Protein AF-A0A522VZS4-F1 (afdb_monomer_lite)

Sequence (72 aa):
FVDPAHEGRGHGRRLHDAMVAWLWSSGLRRLWLTTEAGTRAQHFYEAAGWKIRSRLPSGELIFELHAADRSP

Radius of gyration: 12.89 Å; chains: 1; bounding box: 36×23×33 Å

Secondary structure (DSSP, 8-state):
---GGGTTSSHHHHHHHHHHHHHHHTT-SEEEEEE-TTSHHHHHHHHTT-EEEEE-TTSPEEEEEEGGG---

Structure (mmCIF, N/CA/C/O backbone):
data_AF-A0A522VZS4-F1
#
_entry.id   AF-A0A522VZS4-F1
#
loop_
_atom_site.group_PDB
_atom_site.id
_atom_site.type_symbol
_atom_site.label_atom_id
_atom_site.label_alt_id
_atom_site.label_comp_id
_atom_site.label_asym_id
_atom_site.label_entity_id
_atom_site.label_seq_id
_atom_site.pdbx_PDB_ins_code
_atom_site.Cartn_x
_atom_site.Cartn_y
_atom_site.Cartn_z
_atom_site.occupancy
_atom_site.B_iso_or_equiv
_atom_site.auth_seq_id
_atom_site.auth_comp_id
_atom_site.auth_asym_id
_atom_site.auth_atom_id
_atom_site.pdbx_PDB_model_num
ATOM 1 N N . PHE A 1 1 ? 2.355 -9.658 -6.579 1.00 53.28 1 PHE A N 1
ATOM 2 C CA . PHE A 1 1 ? 2.732 -9.829 -7.994 1.00 53.28 1 PHE A CA 1
ATOM 3 C C . PHE A 1 1 ? 1.520 -10.416 -8.700 1.00 53.28 1 PHE A C 1
ATOM 5 O O . PHE A 1 1 ? 1.063 -11.472 -8.283 1.00 53.28 1 PHE A O 1
ATOM 12 N N . VAL A 1 2 ? 0.907 -9.684 -9.631 1.00 55.62 2 VAL A N 1
ATOM 13 C CA . VAL A 1 2 ? -0.158 -10.235 -10.484 1.00 55.62 2 VAL A CA 1
ATOM 14 C C . VAL A 1 2 ? 0.531 -10.696 -11.754 1.00 55.62 2 VAL A C 1
ATOM 16 O O . VAL A 1 2 ? 1.369 -9.966 -12.276 1.00 55.62 2 VAL A O 1
ATOM 19 N N . ASP A 1 3 ? 0.219 -11.907 -12.196 1.00 52.50 3 ASP A N 1
ATOM 20 C CA . ASP A 1 3 ? 0.719 -12.438 -13.457 1.00 52.50 3 ASP A CA 1
ATOM 21 C C . ASP A 1 3 ? 0.410 -11.451 -14.607 1.00 52.50 3 ASP A C 1
ATOM 23 O O . ASP A 1 3 ? -0.747 -11.021 -14.714 1.00 52.50 3 ASP A O 1
ATOM 27 N N . PRO A 1 4 ? 1.394 -11.090 -15.456 1.00 56.50 4 PRO A N 1
ATOM 28 C CA . PRO A 1 4 ? 1.205 -10.180 -16.584 1.00 56.50 4 PRO A CA 1
ATOM 29 C C . PRO A 1 4 ? 0.017 -10.512 -17.490 1.00 56.50 4 PRO A C 1
ATOM 31 O O . PRO A 1 4 ? -0.650 -9.606 -17.989 1.00 56.50 4 PRO A O 1
ATOM 34 N N . ALA A 1 5 ? -0.317 -11.795 -17.647 1.00 56.00 5 ALA A N 1
ATOM 35 C CA . ALA A 1 5 ? -1.448 -12.251 -18.452 1.00 56.00 5 ALA A CA 1
ATOM 36 C C . ALA A 1 5 ? -2.826 -11.908 -17.845 1.00 56.00 5 ALA A C 1
ATOM 38 O O . ALA A 1 5 ? -3.848 -12.013 -18.524 1.00 56.00 5 ALA A O 1
ATOM 39 N N . HIS A 1 6 ? -2.874 -11.487 -16.578 1.00 55.62 6 HIS A N 1
ATOM 40 C CA . HIS A 1 6 ? -4.097 -11.139 -15.844 1.00 55.62 6 HIS A CA 1
ATOM 41 C C . HIS A 1 6 ? -4.172 -9.646 -15.485 1.00 55.62 6 HIS A C 1
ATOM 43 O O . HIS A 1 6 ? -5.034 -9.216 -14.706 1.00 55.62 6 HIS A O 1
ATOM 49 N N . GLU A 1 7 ? -3.276 -8.842 -16.052 1.00 56.12 7 GLU A N 1
ATOM 50 C CA . GLU A 1 7 ? -3.242 -7.396 -15.869 1.00 56.12 7 GLU A CA 1
ATOM 51 C C . GLU A 1 7 ? -4.409 -6.694 -16.578 1.00 56.12 7 GLU A C 1
ATOM 53 O O . GLU A 1 7 ? -5.027 -7.219 -17.501 1.00 56.12 7 GLU A O 1
ATOM 58 N N . GLY A 1 8 ? -4.782 -5.505 -16.096 1.00 60.56 8 GLY A N 1
ATOM 59 C CA . GLY A 1 8 ? -5.843 -4.690 -16.707 1.00 60.56 8 GLY A CA 1
ATOM 60 C C . GLY A 1 8 ? -7.283 -5.164 -16.465 1.00 60.56 8 GLY A C 1
ATOM 61 O O . GLY A 1 8 ? -8.218 -4.461 -16.829 1.00 60.56 8 GLY A O 1
ATOM 62 N N . ARG A 1 9 ? -7.496 -6.306 -15.797 1.00 63.16 9 ARG A N 1
ATOM 63 C CA . ARG A 1 9 ? -8.837 -6.853 -15.483 1.00 63.16 9 ARG A CA 1
ATOM 64 C C . ARG A 1 9 ? -9.351 -6.534 -14.072 1.00 63.16 9 ARG A C 1
ATOM 66 O O . ARG A 1 9 ? -10.323 -7.117 -13.605 1.00 63.16 9 ARG A O 1
ATOM 73 N N . GLY A 1 10 ? -8.673 -5.643 -13.348 1.00 71.38 10 GLY A N 1
ATOM 74 C CA . GLY A 1 10 ? -9.082 -5.211 -12.004 1.00 71.38 10 GLY A CA 1
ATOM 75 C C . GLY A 1 10 ? -8.822 -6.214 -10.868 1.00 71.38 10 GLY A C 1
ATOM 76 O O . GLY A 1 10 ? -9.082 -5.891 -9.711 1.00 71.38 10 GLY A O 1
ATOM 77 N N . HIS A 1 11 ? -8.260 -7.400 -11.139 1.00 78.00 11 HIS A N 1
ATOM 78 C CA . HIS A 1 11 ? -7.954 -8.399 -10.102 1.00 78.00 11 HIS A CA 1
ATOM 79 C C . HIS A 1 11 ? -6.960 -7.886 -9.051 1.00 78.00 11 HIS A C 1
ATOM 81 O O . HIS A 1 11 ? -7.187 -8.068 -7.857 1.00 78.00 11 HIS A O 1
ATOM 87 N N . GLY A 1 12 ? -5.904 -7.184 -9.481 1.00 80.81 12 GLY A N 1
ATOM 88 C CA . GLY A 1 12 ? -4.929 -6.581 -8.566 1.00 80.81 12 GLY A CA 1
ATOM 89 C C . GLY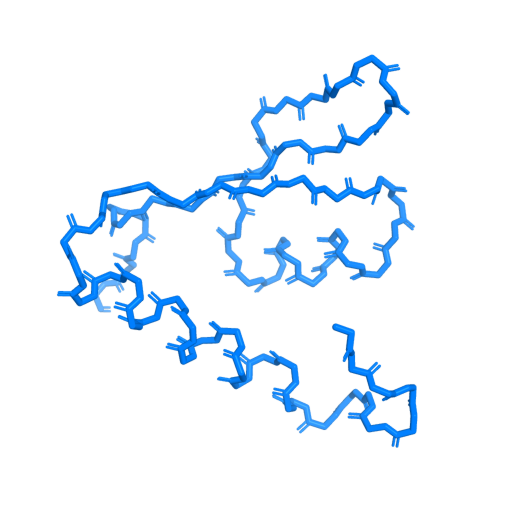 A 1 12 ? -5.557 -5.551 -7.627 1.00 80.81 12 GLY A C 1
ATOM 90 O O . GLY A 1 12 ? -5.275 -5.562 -6.432 1.00 80.81 12 GLY A O 1
ATOM 91 N N . ARG A 1 13 ? -6.475 -4.722 -8.142 1.00 85.56 13 ARG A N 1
ATOM 92 C CA . ARG A 1 13 ? -7.211 -3.742 -7.336 1.00 85.56 13 ARG A CA 1
ATOM 93 C C . ARG A 1 13 ? -8.141 -4.422 -6.330 1.00 85.56 13 ARG A C 1
ATOM 95 O O . ARG A 1 13 ? -8.105 -4.073 -5.163 1.00 85.56 13 ARG A O 1
ATOM 102 N N . ARG A 1 14 ? -8.890 -5.451 -6.741 1.00 87.56 14 ARG A N 1
ATOM 103 C CA . ARG A 1 14 ? -9.790 -6.195 -5.838 1.00 87.56 14 ARG A CA 1
ATOM 104 C C . ARG A 1 14 ? -9.049 -6.896 -4.699 1.00 87.56 14 ARG A C 1
ATOM 106 O O . ARG A 1 14 ? -9.512 -6.862 -3.564 1.00 87.56 14 ARG A O 1
ATOM 113 N N . LEU A 1 15 ? -7.913 -7.534 -4.995 1.00 89.25 15 LEU A N 1
ATOM 114 C CA . LEU A 1 15 ? -7.073 -8.167 -3.971 1.00 89.25 15 LEU A CA 1
ATOM 115 C C . LEU A 1 15 ? -6.509 -7.130 -2.999 1.00 89.25 15 LEU A C 1
ATOM 117 O O . LEU A 1 15 ? -6.525 -7.341 -1.789 1.00 89.25 15 LEU A O 1
ATOM 121 N N . HIS A 1 16 ? -6.042 -6.004 -3.533 1.00 92.12 16 HIS A N 1
ATOM 122 C CA . HIS A 1 16 ? -5.553 -4.891 -2.733 1.00 92.12 16 HIS A CA 1
ATOM 123 C C . HIS A 1 16 ? -6.642 -4.308 -1.827 1.00 92.12 16 HIS A C 1
ATOM 125 O O . HIS A 1 16 ? -6.417 -4.205 -0.624 1.00 92.12 16 HIS A O 1
ATOM 131 N N . ASP A 1 17 ? -7.831 -4.023 -2.360 1.00 91.12 17 ASP A N 1
ATOM 132 C CA . ASP A 1 17 ? -8.956 -3.491 -1.588 1.00 91.12 17 ASP A CA 1
ATOM 133 C C . ASP A 1 17 ? -9.358 -4.458 -0.460 1.00 91.12 17 ASP A C 1
ATOM 135 O O . ASP A 1 17 ? -9.578 -4.028 0.674 1.00 91.12 17 ASP A O 1
ATOM 139 N N . ALA A 1 18 ? -9.389 -5.770 -0.735 1.00 92.44 18 ALA A N 1
ATOM 140 C CA . ALA A 1 18 ? -9.679 -6.796 0.267 1.00 92.44 18 ALA A CA 1
ATOM 141 C C . ALA A 1 18 ? -8.605 -6.861 1.367 1.00 92.44 18 ALA A C 1
ATOM 143 O O . ALA A 1 18 ? -8.937 -6.882 2.553 1.00 92.44 18 ALA A O 1
ATOM 144 N N . MET A 1 19 ? -7.322 -6.837 0.989 1.00 94.00 19 MET A N 1
ATOM 145 C CA . MET A 1 19 ? -6.196 -6.792 1.928 1.00 94.00 19 MET A CA 1
ATOM 146 C C . MET A 1 19 ? -6.274 -5.549 2.821 1.00 94.00 19 MET A C 1
ATOM 148 O O . MET A 1 19 ? -6.165 -5.652 4.041 1.00 94.00 19 MET A O 1
ATOM 152 N N . VAL A 1 20 ? -6.491 -4.376 2.227 1.00 94.31 20 VAL A N 1
ATOM 153 C CA . VAL A 1 20 ? -6.598 -3.105 2.948 1.00 94.31 20 VAL A CA 1
ATOM 154 C C . VAL A 1 20 ? -7.798 -3.127 3.895 1.00 94.31 20 VAL A C 1
ATOM 156 O O . VAL A 1 20 ? -7.648 -2.798 5.068 1.00 94.31 20 VAL A O 1
ATOM 159 N N . ALA A 1 21 ? -8.974 -3.568 3.438 1.00 93.44 21 ALA A N 1
ATOM 160 C CA . ALA A 1 21 ? -10.164 -3.696 4.281 1.00 93.44 21 ALA A CA 1
ATOM 161 C C . ALA A 1 21 ? -9.937 -4.627 5.481 1.00 93.44 21 ALA A C 1
ATOM 163 O O . ALA A 1 21 ? -10.299 -4.269 6.603 1.00 93.44 21 ALA A O 1
ATOM 164 N N . TRP A 1 22 ? -9.291 -5.775 5.264 1.00 94.69 22 TRP A N 1
ATOM 165 C CA . TRP A 1 22 ? -8.945 -6.706 6.335 1.00 94.69 22 TRP A CA 1
ATOM 166 C C . TRP A 1 22 ? -7.981 -6.079 7.351 1.00 94.69 22 TRP A C 1
ATOM 168 O O . TRP A 1 22 ? -8.256 -6.101 8.550 1.00 94.69 22 TRP A O 1
ATOM 178 N N . LEU A 1 23 ? -6.908 -5.429 6.892 1.00 94.31 23 LEU A N 1
ATOM 179 C CA . LEU A 1 23 ? -5.941 -4.757 7.768 1.00 94.31 23 LEU A CA 1
ATOM 180 C C . LEU A 1 23 ? -6.589 -3.656 8.622 1.00 94.31 23 LEU A C 1
ATOM 182 O O . LEU A 1 23 ? -6.235 -3.478 9.787 1.00 94.31 23 LEU A O 1
ATOM 186 N N . TRP A 1 24 ? -7.578 -2.950 8.075 1.00 94.31 24 TRP A N 1
ATOM 187 C CA . TRP A 1 24 ? -8.362 -1.983 8.839 1.00 94.31 24 TRP A CA 1
ATOM 188 C C . TRP A 1 24 ? -9.322 -2.614 9.835 1.00 94.31 24 TRP A C 1
ATOM 190 O O . TRP A 1 24 ? -9.468 -2.085 10.934 1.00 94.31 24 TRP A O 1
ATOM 200 N N . SER A 1 25 ? -9.941 -3.748 9.496 1.00 93.88 25 SER A N 1
ATOM 201 C CA . SER A 1 25 ? -10.786 -4.484 10.445 1.00 93.88 25 SER A CA 1
ATOM 202 C C . SER A 1 25 ? -10.008 -4.948 11.684 1.00 93.88 25 SER A C 1
ATOM 204 O O . SER A 1 25 ? -10.581 -5.059 12.763 1.00 93.88 25 SER A O 1
ATOM 206 N N . SER A 1 26 ? -8.687 -5.103 11.557 1.00 94.81 26 SER A N 1
ATOM 207 C CA . SER A 1 26 ? -7.767 -5.399 12.661 1.00 94.81 26 SER A CA 1
ATOM 208 C C . SER A 1 26 ? -7.425 -4.183 13.540 1.00 94.81 26 SER A C 1
ATOM 210 O O . SER A 1 26 ? -6.596 -4.295 14.439 1.00 94.81 26 SER A O 1
ATOM 212 N N . GLY A 1 27 ? -8.019 -3.009 13.293 1.00 93.81 27 GLY A N 1
ATOM 213 C CA . GLY A 1 27 ? -7.839 -1.804 14.114 1.00 93.81 27 GLY A CA 1
ATOM 214 C C . GLY A 1 27 ? -6.580 -0.986 13.806 1.00 93.81 27 GLY A C 1
ATOM 215 O O . GLY A 1 27 ? -6.229 -0.078 14.565 1.00 93.81 27 GLY A O 1
ATOM 216 N N . LEU A 1 28 ? -5.886 -1.270 12.699 1.00 94.38 28 LEU A N 1
ATOM 217 C CA . LEU A 1 28 ? -4.723 -0.485 12.287 1.00 94.38 28 LEU A CA 1
ATOM 218 C C . LEU A 1 28 ? -5.146 0.934 11.878 1.00 94.38 28 LEU A C 1
ATOM 220 O O . LEU A 1 28 ? -6.185 1.144 11.263 1.00 94.38 28 LEU A O 1
ATOM 224 N N . ARG A 1 29 ? -4.320 1.933 12.205 1.00 94.31 29 ARG A N 1
ATOM 225 C CA . ARG A 1 29 ? -4.573 3.344 11.840 1.00 94.31 29 ARG A CA 1
ATOM 226 C C . ARG A 1 29 ? -3.732 3.829 10.663 1.00 94.31 29 ARG A C 1
ATOM 228 O O . ARG A 1 29 ? -4.069 4.834 10.039 1.00 94.31 29 ARG A O 1
ATOM 235 N N . ARG A 1 30 ? -2.641 3.117 10.380 1.00 95.94 30 ARG A N 1
ATOM 236 C CA . ARG A 1 30 ? -1.662 3.427 9.342 1.00 95.94 30 ARG A CA 1
ATOM 237 C C . ARG A 1 30 ? -1.156 2.133 8.723 1.00 95.94 30 ARG A C 1
ATOM 239 O O . ARG A 1 30 ? -0.757 1.231 9.456 1.00 95.94 30 ARG A O 1
ATOM 246 N N . LEU A 1 31 ? -1.135 2.082 7.399 1.00 96.56 31 LEU A N 1
ATOM 247 C CA . LEU A 1 31 ? -0.427 1.069 6.621 1.00 96.56 31 LEU A CA 1
ATOM 248 C C . LEU A 1 31 ? 0.710 1.757 5.885 1.00 96.56 31 LEU A C 1
ATOM 250 O O . LEU A 1 31 ? 0.591 2.926 5.515 1.00 96.56 31 LEU A O 1
ATOM 254 N N . TRP A 1 32 ? 1.800 1.035 5.675 1.00 96.75 32 TRP A N 1
ATOM 255 C CA . TRP A 1 32 ? 2.937 1.538 4.926 1.00 96.75 32 TRP A CA 1
ATOM 256 C C . TRP A 1 32 ? 3.584 0.414 4.126 1.00 96.75 32 TRP A C 1
ATOM 258 O O . TRP A 1 32 ? 3.443 -0.762 4.464 1.00 96.75 32 TRP A O 1
ATOM 268 N N . LEU A 1 33 ? 4.254 0.791 3.045 1.00 96.00 33 LEU A N 1
ATOM 269 C CA . LEU A 1 33 ? 5.029 -0.104 2.194 1.00 96.00 33 LEU A CA 1
ATOM 270 C C . LEU A 1 33 ? 6.123 0.686 1.484 1.00 96.00 33 LEU A C 1
ATOM 272 O O . LEU A 1 33 ? 6.077 1.919 1.444 1.00 96.00 33 LEU A O 1
ATOM 276 N N . THR A 1 34 ? 7.074 -0.024 0.889 1.00 96.31 34 THR A N 1
ATOM 277 C CA . THR A 1 34 ? 8.015 0.560 -0.064 1.00 96.31 34 THR A CA 1
ATOM 278 C C . THR A 1 34 ? 7.774 0.022 -1.465 1.00 96.31 34 THR A C 1
ATOM 280 O O . THR A 1 34 ? 7.243 -1.076 -1.656 1.00 96.31 34 THR A O 1
ATOM 283 N N . THR A 1 35 ? 8.119 0.818 -2.470 1.00 94.75 35 THR A N 1
ATOM 284 C CA . THR A 1 35 ? 8.126 0.367 -3.860 1.00 94.75 35 THR A CA 1
ATOM 285 C C . THR A 1 35 ? 9.185 1.115 -4.658 1.00 94.75 35 THR A C 1
ATOM 287 O O . THR A 1 35 ? 9.521 2.258 -4.349 1.00 94.75 35 THR A O 1
ATOM 290 N N . GLU A 1 36 ? 9.718 0.482 -5.694 1.00 95.19 36 GLU A N 1
ATOM 291 C CA . GLU A 1 36 ? 10.679 1.117 -6.588 1.00 95.19 36 GLU A CA 1
ATOM 292 C C . GLU A 1 36 ? 10.019 2.259 -7.382 1.00 95.19 36 GLU A C 1
ATOM 294 O O . GLU A 1 36 ? 8.896 2.132 -7.887 1.00 95.19 36 GLU A O 1
ATOM 299 N N . ALA A 1 37 ? 10.723 3.388 -7.486 1.00 94.69 37 ALA A N 1
ATOM 300 C CA . ALA A 1 37 ? 10.262 4.559 -8.225 1.00 94.69 37 ALA A CA 1
ATOM 301 C C . ALA A 1 37 ? 10.237 4.307 -9.743 1.00 94.69 37 ALA A C 1
ATOM 303 O O . ALA A 1 37 ? 11.071 3.587 -10.278 1.00 94.69 37 ALA A O 1
ATOM 304 N N . GLY A 1 38 ? 9.306 4.941 -10.455 1.00 92.44 38 GLY A N 1
ATOM 305 C CA . GLY A 1 38 ? 9.151 4.813 -11.906 1.00 92.44 38 GLY A CA 1
ATOM 306 C C . GLY A 1 38 ? 8.537 3.484 -12.354 1.00 92.44 38 GLY A C 1
ATOM 307 O O . GLY A 1 38 ? 8.472 3.211 -13.551 1.00 92.44 38 GLY A O 1
ATOM 308 N N . THR A 1 39 ? 8.075 2.651 -11.418 1.00 91.44 39 THR A N 1
ATOM 309 C CA . THR A 1 39 ? 7.478 1.353 -11.735 1.00 91.44 39 THR A CA 1
ATOM 310 C C . THR A 1 39 ? 5.962 1.425 -11.859 1.00 91.44 39 THR A C 1
ATOM 312 O O . THR A 1 39 ? 5.283 2.302 -11.326 1.00 91.44 39 THR A O 1
ATOM 315 N N . ARG A 1 40 ? 5.386 0.406 -12.496 1.00 88.94 40 ARG A N 1
ATOM 316 C CA . ARG A 1 40 ? 3.933 0.194 -12.510 1.00 88.94 40 ARG A CA 1
ATOM 317 C C . ARG A 1 40 ? 3.343 0.032 -11.104 1.00 88.94 40 ARG A C 1
ATOM 319 O O . ARG A 1 40 ? 2.186 0.3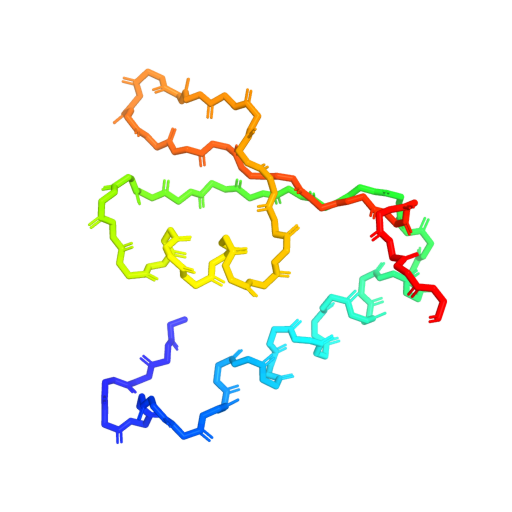82 -10.893 1.00 88.94 40 ARG A O 1
ATOM 326 N N . ALA A 1 41 ? 4.122 -0.487 -10.152 1.00 89.75 41 ALA A N 1
ATOM 327 C CA . ALA A 1 41 ? 3.692 -0.620 -8.766 1.00 89.75 41 ALA A CA 1
ATOM 328 C C . ALA A 1 41 ? 3.521 0.752 -8.098 1.00 89.75 41 ALA A C 1
ATOM 330 O O . ALA A 1 41 ? 2.519 0.952 -7.415 1.00 89.75 41 ALA A O 1
ATOM 331 N N . GLN A 1 42 ? 4.414 1.715 -8.370 1.00 93.56 42 GLN A N 1
ATOM 332 C CA . GLN A 1 42 ? 4.239 3.102 -7.927 1.00 93.56 42 GLN A CA 1
ATOM 333 C C . GLN A 1 42 ? 2.882 3.655 -8.383 1.00 93.56 42 GLN A C 1
ATOM 335 O O . GLN A 1 42 ? 2.063 4.029 -7.544 1.00 93.56 42 GLN A O 1
ATOM 340 N N . HIS A 1 43 ? 2.610 3.633 -9.692 1.00 91.75 43 HIS A N 1
ATOM 341 C CA . HIS A 1 43 ? 1.350 4.151 -10.236 1.00 91.75 43 HIS A CA 1
ATOM 342 C C . HIS A 1 43 ? 0.126 3.409 -9.680 1.00 91.75 43 HIS A C 1
ATOM 344 O O . HIS A 1 43 ? -0.917 4.015 -9.444 1.00 91.75 43 HIS A O 1
ATOM 350 N N . PHE A 1 44 ? 0.242 2.098 -9.445 1.00 91.69 44 PHE A N 1
ATOM 351 C CA . PHE A 1 44 ? -0.818 1.305 -8.828 1.00 91.69 44 PHE A CA 1
ATOM 352 C C . PHE A 1 44 ? -1.145 1.782 -7.407 1.00 91.69 44 PHE A C 1
ATOM 354 O O . PHE A 1 44 ? -2.320 1.963 -7.088 1.00 91.69 44 PHE A O 1
ATOM 361 N N . TYR A 1 45 ? -0.136 2.004 -6.559 1.00 93.38 45 TYR A N 1
ATOM 362 C CA . TYR A 1 45 ? -0.356 2.457 -5.184 1.00 93.38 45 TYR A CA 1
ATOM 363 C C . TYR A 1 45 ? -0.863 3.901 -5.124 1.00 93.38 45 TYR A C 1
ATOM 365 O O . TYR A 1 45 ? -1.801 4.174 -4.376 1.00 93.38 45 TYR A O 1
ATOM 373 N N . GLU A 1 46 ? -0.338 4.801 -5.957 1.00 93.81 46 GLU A N 1
ATOM 374 C CA . GLU A 1 46 ? -0.864 6.167 -6.092 1.00 93.81 46 GLU A CA 1
ATOM 375 C C . GLU A 1 46 ? -2.348 6.154 -6.502 1.00 93.81 46 GLU A C 1
ATOM 377 O O . GLU A 1 46 ? -3.183 6.775 -5.844 1.00 93.81 46 GLU A O 1
ATOM 382 N N . ALA A 1 47 ? -2.716 5.364 -7.519 1.00 92.25 47 ALA A N 1
ATOM 383 C CA . ALA A 1 47 ? -4.106 5.210 -7.965 1.00 92.25 47 ALA A CA 1
ATOM 384 C C . ALA A 1 47 ? -5.014 4.504 -6.936 1.00 92.25 47 ALA A C 1
ATOM 386 O O . ALA A 1 47 ? -6.241 4.635 -6.981 1.00 92.25 47 ALA A O 1
ATOM 387 N N . ALA A 1 48 ? -4.430 3.747 -6.006 1.00 91.75 48 ALA A N 1
ATOM 388 C CA . ALA A 1 48 ? -5.127 3.133 -4.880 1.00 91.75 48 ALA A CA 1
ATOM 389 C C . ALA A 1 48 ? -5.209 4.054 -3.642 1.00 91.75 48 ALA A C 1
ATOM 391 O O . ALA A 1 48 ? -5.651 3.609 -2.583 1.00 91.75 48 ALA A O 1
ATOM 392 N N . GLY A 1 49 ? -4.798 5.323 -3.761 1.00 93.44 49 GLY A N 1
ATOM 393 C CA . GLY A 1 49 ? -4.928 6.344 -2.718 1.00 93.44 49 GLY A CA 1
ATOM 394 C C . GLY A 1 49 ? -3.769 6.405 -1.721 1.00 93.44 49 GLY A C 1
ATOM 395 O O . GLY A 1 49 ? -3.864 7.116 -0.721 1.00 93.44 49 GLY A O 1
ATOM 396 N N . TRP A 1 50 ? -2.676 5.680 -1.968 1.00 95.81 50 TRP A N 1
ATOM 397 C CA . TRP A 1 50 ? -1.482 5.761 -1.130 1.00 95.81 50 TRP A CA 1
ATOM 398 C C . TRP A 1 50 ? -0.735 7.062 -1.402 1.00 95.81 50 TRP A C 1
ATOM 400 O O . TRP A 1 50 ? -0.644 7.523 -2.538 1.00 95.81 50 TRP A O 1
ATOM 410 N N . LYS A 1 51 ? -0.151 7.636 -0.350 1.00 96.31 51 LYS A N 1
ATOM 411 C CA . LYS A 1 51 ? 0.597 8.893 -0.424 1.00 96.31 51 LYS A CA 1
ATOM 412 C C . LYS A 1 51 ? 2.082 8.628 -0.220 1.00 96.31 51 LYS A C 1
ATOM 414 O O . LYS A 1 51 ? 2.460 7.983 0.758 1.00 96.31 51 LYS A O 1
ATOM 419 N N . ILE A 1 52 ? 2.920 9.161 -1.108 1.00 96.94 52 ILE A N 1
ATOM 420 C CA . ILE A 1 52 ? 4.375 9.159 -0.918 1.00 96.94 52 ILE A CA 1
ATOM 421 C C . ILE A 1 52 ? 4.699 10.007 0.314 1.00 96.94 52 ILE A C 1
ATOM 423 O O . ILE A 1 52 ? 4.231 11.140 0.442 1.00 96.94 52 ILE A O 1
ATOM 427 N N . ARG A 1 53 ? 5.509 9.465 1.223 1.00 96.50 53 ARG A N 1
ATOM 428 C CA . ARG A 1 53 ? 6.005 10.183 2.404 1.00 96.50 53 ARG A CA 1
ATOM 429 C C . ARG A 1 53 ? 7.457 10.583 2.286 1.00 96.50 53 ARG A C 1
ATOM 431 O O . ARG A 1 53 ? 7.821 11.685 2.681 1.00 96.50 53 ARG A 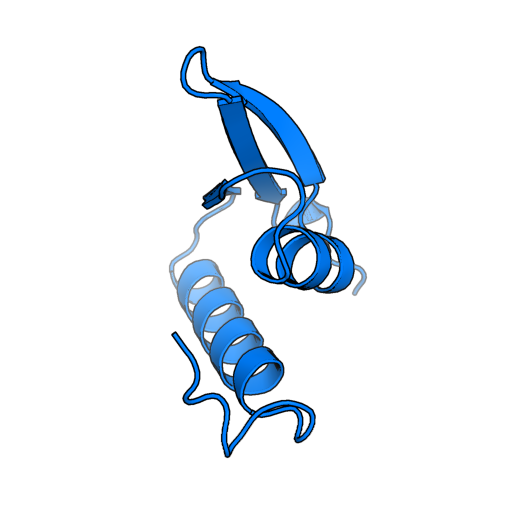O 1
ATOM 438 N N . SER A 1 54 ? 8.279 9.688 1.765 1.00 96.38 54 SER A N 1
ATOM 439 C CA . SER A 1 54 ? 9.712 9.906 1.632 1.00 96.38 54 SER A CA 1
ATOM 440 C C . SER A 1 54 ? 10.308 8.921 0.632 1.00 96.38 54 SER A C 1
ATOM 442 O O . SER A 1 54 ? 9.606 8.095 0.044 1.00 96.38 54 SER A O 1
ATOM 444 N N . ARG A 1 55 ? 11.618 9.031 0.422 1.00 97.19 55 ARG A N 1
ATOM 445 C CA . ARG A 1 55 ? 12.410 8.140 -0.419 1.00 97.19 55 ARG A CA 1
ATOM 446 C C . ARG A 1 55 ? 13.565 7.587 0.410 1.00 97.19 55 ARG A C 1
ATOM 448 O O . ARG A 1 55 ? 14.206 8.337 1.144 1.00 97.19 55 ARG A O 1
ATOM 455 N N . LEU A 1 56 ? 13.813 6.288 0.301 1.00 95.31 56 LEU A N 1
ATOM 456 C CA . LEU A 1 56 ? 14.956 5.620 0.912 1.00 95.31 56 LEU A CA 1
ATOM 457 C C . LEU A 1 56 ? 16.253 5.944 0.151 1.00 95.31 56 LEU A C 1
ATOM 459 O O . LEU A 1 56 ? 16.198 6.250 -1.041 1.00 95.31 56 LEU A O 1
ATOM 463 N N . PRO A 1 57 ? 17.433 5.799 0.783 1.00 96.00 57 PRO A N 1
ATOM 464 C CA . PRO A 1 57 ? 18.718 5.936 0.090 1.00 96.00 57 PRO A CA 1
ATOM 465 C C . PRO A 1 57 ? 18.885 4.980 -1.101 1.00 96.00 57 PRO A C 1
ATOM 467 O O . PRO A 1 57 ? 19.599 5.302 -2.043 1.00 96.00 57 PRO A O 1
ATOM 470 N N . SER A 1 58 ? 18.195 3.832 -1.086 1.00 94.94 58 SER A N 1
ATOM 471 C CA . SER A 1 58 ? 18.145 2.882 -2.207 1.00 94.94 58 SER A CA 1
ATOM 472 C C . SER A 1 58 ? 17.393 3.410 -3.434 1.00 94.94 58 SER A C 1
ATOM 474 O O . SER A 1 58 ? 17.480 2.818 -4.503 1.00 94.94 58 SER A O 1
ATOM 476 N N . GLY A 1 59 ? 16.638 4.502 -3.295 1.00 94.31 59 GLY A N 1
ATOM 477 C CA . GLY A 1 59 ? 15.785 5.055 -4.343 1.00 94.31 59 GLY A CA 1
ATOM 478 C C . GLY A 1 59 ? 14.322 4.612 -4.265 1.00 94.31 59 GLY A C 1
ATOM 479 O O . GLY A 1 59 ? 13.492 5.230 -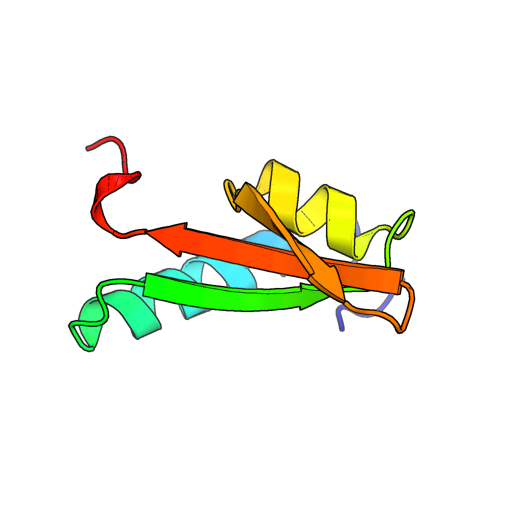4.936 1.00 94.31 59 GLY A O 1
ATOM 480 N N . GLU A 1 60 ? 13.984 3.627 -3.427 1.00 96.25 60 GLU A N 1
ATOM 481 C CA . GLU A 1 60 ? 12.598 3.209 -3.176 1.00 96.25 60 GLU A CA 1
ATOM 482 C C . GLU A 1 60 ? 11.772 4.318 -2.511 1.00 96.25 60 GLU A C 1
ATOM 484 O O . GLU A 1 60 ? 12.260 5.083 -1.679 1.00 96.25 60 GLU A O 1
ATOM 489 N N . LEU A 1 61 ? 10.493 4.393 -2.861 1.00 97.75 61 LEU A N 1
ATOM 490 C CA . LEU A 1 61 ? 9.520 5.313 -2.288 1.00 97.75 61 LEU A CA 1
ATOM 491 C C . LEU A 1 61 ? 8.823 4.661 -1.099 1.00 97.75 61 LEU A C 1
ATOM 493 O O . LEU A 1 61 ? 8.344 3.535 -1.212 1.00 97.75 61 LEU A O 1
ATOM 497 N N . ILE A 1 62 ? 8.711 5.391 0.010 1.00 97.88 62 ILE A N 1
ATOM 498 C CA . ILE A 1 62 ? 7.873 5.012 1.149 1.00 97.88 62 ILE A CA 1
ATOM 499 C C . ILE A 1 62 ? 6.470 5.564 0.918 1.00 97.88 62 ILE A C 1
ATOM 501 O O . ILE A 1 62 ? 6.282 6.778 0.793 1.00 97.88 62 ILE A O 1
ATOM 505 N N . PHE A 1 63 ? 5.489 4.671 0.912 1.00 97.50 63 PHE A N 1
ATOM 506 C CA . PHE A 1 63 ? 4.074 4.987 0.797 1.00 97.50 63 PHE A CA 1
ATOM 507 C C . PHE A 1 63 ? 3.355 4.763 2.118 1.00 97.50 63 PHE A C 1
ATOM 509 O O . PHE A 1 63 ? 3.640 3.806 2.836 1.00 97.50 63 PHE A O 1
ATOM 516 N N . GLU A 1 64 ? 2.361 5.602 2.394 1.00 97.69 64 GLU A N 1
ATOM 517 C CA . GLU A 1 64 ? 1.449 5.422 3.517 1.00 97.69 64 GLU A CA 1
ATOM 518 C C . GLU A 1 64 ? -0.012 5.556 3.101 1.00 97.69 64 GLU A C 1
ATOM 520 O O . GLU A 1 64 ? -0.371 6.371 2.249 1.00 97.69 64 GLU A O 1
ATOM 525 N N . LEU A 1 65 ? -0.859 4.798 3.791 1.00 96.31 65 LEU A N 1
ATOM 526 C CA . LEU A 1 65 ? -2.306 4.942 3.780 1.00 96.31 65 LEU A CA 1
ATOM 527 C C . LEU A 1 65 ? -2.779 5.129 5.223 1.00 96.31 65 LEU A C 1
ATOM 529 O O . LEU A 1 65 ? -2.350 4.401 6.122 1.00 96.31 65 LEU A O 1
ATOM 533 N N . HIS A 1 66 ? -3.648 6.109 5.458 1.00 95.25 66 HIS A N 1
ATOM 534 C CA . HIS A 1 66 ? -4.186 6.410 6.787 1.00 95.25 66 HIS A CA 1
ATOM 535 C C . HIS A 1 66 ? -5.681 6.129 6.806 1.00 95.25 66 HIS A C 1
ATOM 537 O O . HIS A 1 66 ? -6.395 6.505 5.882 1.00 95.25 66 HIS A O 1
ATOM 543 N N . ALA A 1 67 ? -6.179 5.517 7.882 1.00 89.75 67 ALA A N 1
ATOM 544 C CA . ALA A 1 67 ? -7.611 5.238 8.014 1.00 89.75 67 ALA A CA 1
ATOM 545 C C . ALA A 1 67 ? -8.470 6.520 7.962 1.00 89.75 67 ALA A C 1
ATOM 547 O O . ALA A 1 67 ? -9.608 6.476 7.509 1.00 89.75 67 ALA A O 1
ATOM 548 N N . ALA A 1 68 ? -7.900 7.661 8.371 1.00 86.38 68 ALA A N 1
ATOM 549 C CA . ALA A 1 68 ? -8.534 8.979 8.317 1.00 86.38 68 ALA A 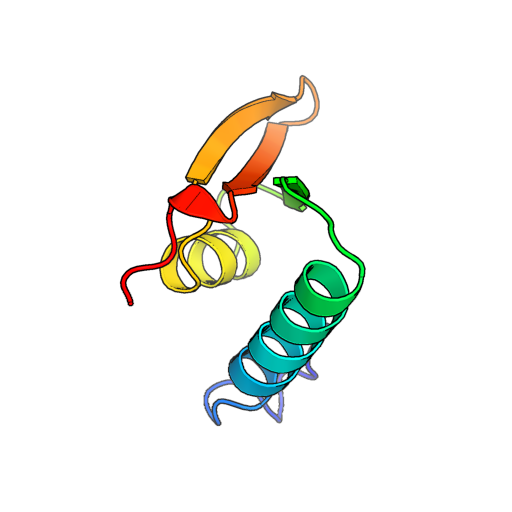CA 1
ATOM 550 C C . ALA A 1 68 ? -8.676 9.553 6.894 1.00 86.38 68 ALA A C 1
ATOM 552 O O . ALA A 1 68 ? -9.484 10.449 6.689 1.00 86.38 68 ALA A O 1
ATOM 553 N N . ASP A 1 69 ? -7.914 9.047 5.919 1.00 79.25 69 ASP A N 1
ATOM 554 C CA . ASP A 1 69 ? -7.997 9.484 4.519 1.00 79.25 69 ASP A CA 1
ATOM 555 C C . ASP A 1 69 ? -9.151 8.798 3.760 1.00 79.25 69 ASP A C 1
ATOM 557 O O . ASP A 1 69 ? -9.375 9.069 2.579 1.00 79.25 69 ASP A O 1
ATOM 561 N N . ARG A 1 70 ? -9.895 7.898 4.419 1.00 68.00 70 ARG A N 1
ATOM 562 C CA . ARG A 1 70 ? -11.099 7.287 3.853 1.00 68.00 70 ARG A CA 1
ATOM 563 C C . ARG A 1 70 ? -12.207 8.335 3.798 1.00 68.00 70 ARG A C 1
ATOM 565 O O . ARG A 1 70 ? -12.680 8.787 4.837 1.00 68.00 70 ARG A O 1
ATOM 572 N N . SER A 1 71 ? -12.625 8.702 2.587 1.00 54.91 71 SER A N 1
ATOM 573 C CA . SER A 1 71 ? -13.934 9.339 2.420 1.00 54.91 71 SER A CA 1
ATOM 574 C C . SER A 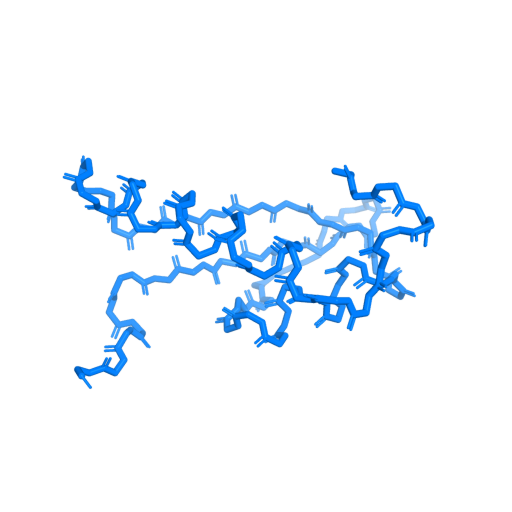1 71 ? -15.020 8.326 2.820 1.00 54.91 71 SER A C 1
ATOM 576 O O . SER A 1 71 ? -14.842 7.142 2.513 1.00 54.91 71 SER A O 1
ATOM 578 N N . PRO A 1 72 ? -16.065 8.753 3.550 1.00 47.81 72 PRO A N 1
ATOM 579 C CA . PRO A 1 72 ? -17.187 7.895 3.927 1.00 47.81 72 PRO A CA 1
ATOM 580 C C . PRO A 1 72 ? -17.959 7.362 2.714 1.00 47.81 72 PRO A C 1
ATOM 582 O O . PRO A 1 72 ? -17.930 8.021 1.648 1.00 47.81 72 PRO A O 1
#

pLDDT: mean 86.79, std 14.37, range [47.81, 97.88]

Foldseek 3Di:
DDPPVCPPVCPVVVVVVVVVVVVVVVVDFKDKDKDAPPDPVVVVCVVSVWDFDDADPVRITMTMDGPVSDDD